Protein AF-A0A8T3QHE6-F1 (afdb_monomer_lite)

Secondary structure (DSSP, 8-state):
----EEEEEEE-TTSPEEEEEEEEETTEEEEEEEEEES-TTS-EEEEEEEEEE-TT--EEEEEEEETTEEEEEEE-SSSSEEEEEEEETTEEEEEEEE--TT-EEEETTBHHHHHHTT-SS-EEEE-TTS-EEEE-TTS---------B-TTSPBP-EEEEEEES--

pLDDT: mean 91.29, std 10.16, range [50.12, 98.69]

Sequence (167 aa):
MAPLRRAGRGRLPDGGLVMWSVAEGRHGRRWRWTVSDGPANEPRLRHAGLIEVDPAARFVRLELETPRGMLTLHPDGARPLAHGNVVSVDGVRPIEVAWAAGDAVGLEADAFGSTIGGWRGRGLAVAASLEIGRFDPRSGRDSLTTLSVDERGVPVLGGAIEWPLEV

Foldseek 3Di:
DDWDWKWKWFADPVRWIKTKTWTQDQQGIKMKIWTWDDDPVDTHTQKIKIWGAGNVLAGAKIWIQGPQFIWIWGDPVPDQWIWTWGQGPVGIDIDIDGHDVPAFEFEAPDQQRRLSSVDDQAHWYAYSNRDIDGGDPVVPPDDRHHADADPVRHGDHHPMDMDGPPD

Structure (mmCIF, N/CA/C/O backbone):
data_AF-A0A8T3QHE6-F1
#
_entry.id   AF-A0A8T3QHE6-F1
#
loop_
_atom_site.group_PDB
_atom_site.id
_atom_site.type_symbol
_atom_site.label_atom_id
_atom_site.label_alt_id
_atom_site.label_comp_id
_atom_site.label_asym_id
_atom_site.label_entity_id
_atom_site.label_seq_id
_atom_site.pdbx_PDB_ins_code
_atom_site.Cartn_x
_atom_site.Cartn_y
_atom_site.Cartn_z
_atom_site.occupancy
_atom_site.B_iso_or_equiv
_atom_site.auth_seq_id
_atom_site.auth_comp_id
_atom_site.auth_asym_id
_atom_site.auth_atom_id
_atom_site.pdbx_PDB_model_num
ATOM 1 N N . MET A 1 1 ? 12.554 -19.854 10.320 1.00 57.28 1 MET A N 1
ATOM 2 C CA . MET A 1 1 ? 12.642 -19.196 8.999 1.00 57.28 1 MET A CA 1
ATOM 3 C C . MET A 1 1 ? 13.363 -17.869 9.212 1.00 57.28 1 MET A C 1
ATOM 5 O O . MET A 1 1 ? 13.063 -17.217 10.203 1.00 57.28 1 MET A O 1
ATOM 9 N N . ALA A 1 2 ? 14.368 -17.528 8.401 1.00 63.88 2 ALA A N 1
ATOM 10 C CA . ALA A 1 2 ? 15.068 -16.245 8.533 1.00 63.88 2 ALA A CA 1
ATOM 11 C C . ALA A 1 2 ? 14.150 -15.090 8.071 1.00 63.88 2 ALA A C 1
ATOM 13 O O . ALA A 1 2 ? 13.383 -15.305 7.129 1.00 63.88 2 ALA A O 1
ATOM 14 N N . PRO A 1 3 ? 14.196 -13.904 8.708 1.00 75.94 3 PRO A N 1
ATOM 15 C CA . PRO A 1 3 ? 13.317 -12.789 8.360 1.00 75.94 3 PRO A CA 1
ATOM 16 C C . PRO A 1 3 ? 13.541 -12.329 6.914 1.00 75.94 3 PRO A C 1
ATOM 18 O O . PRO A 1 3 ? 14.675 -12.183 6.457 1.00 75.94 3 PRO A O 1
ATOM 21 N N . LEU A 1 4 ? 12.448 -12.089 6.187 1.00 78.94 4 LEU A N 1
ATOM 22 C CA . LEU A 1 4 ? 12.482 -11.638 4.797 1.00 78.94 4 LEU A CA 1
ATOM 23 C C . LEU A 1 4 ? 13.065 -10.216 4.688 1.00 78.94 4 LEU A C 1
ATOM 25 O O . LEU A 1 4 ? 12.437 -9.254 5.121 1.00 78.94 4 LEU A O 1
ATOM 29 N N . ARG A 1 5 ? 14.243 -10.070 4.072 1.00 90.56 5 ARG A N 1
ATOM 30 C CA . ARG A 1 5 ? 14.847 -8.778 3.693 1.00 90.56 5 ARG A CA 1
ATOM 31 C C . ARG A 1 5 ? 15.230 -8.799 2.222 1.00 90.56 5 ARG A C 1
ATOM 33 O O . ARG A 1 5 ? 16.287 -9.309 1.849 1.00 90.56 5 ARG A O 1
ATOM 40 N N . ARG A 1 6 ? 14.332 -8.313 1.370 1.00 93.56 6 ARG A N 1
ATOM 41 C CA . ARG A 1 6 ? 14.457 -8.433 -0.088 1.00 93.56 6 ARG A CA 1
ATOM 42 C C . ARG A 1 6 ? 14.038 -7.163 -0.785 1.00 93.56 6 ARG A C 1
ATOM 44 O O . ARG A 1 6 ? 13.242 -6.389 -0.263 1.00 93.56 6 ARG A O 1
ATOM 51 N N . ALA A 1 7 ? 14.541 -7.005 -1.992 1.00 96.50 7 ALA A N 1
ATOM 52 C CA . ALA A 1 7 ? 14.027 -6.059 -2.948 1.00 96.50 7 ALA A CA 1
ATOM 53 C C . ALA A 1 7 ? 13.859 -6.738 -4.296 1.00 96.50 7 ALA A C 1
ATOM 55 O O . ALA A 1 7 ? 14.387 -7.822 -4.549 1.00 96.50 7 ALA A O 1
ATOM 56 N N . GLY A 1 8 ? 13.086 -6.100 -5.151 1.00 96.81 8 GLY A N 1
ATOM 57 C CA . GLY A 1 8 ? 12.846 -6.604 -6.477 1.00 96.81 8 GLY A CA 1
ATOM 58 C C . GLY A 1 8 ? 12.229 -5.559 -7.374 1.00 96.81 8 GLY A C 1
ATOM 59 O O . GLY A 1 8 ? 11.914 -4.439 -6.970 1.00 96.81 8 GLY A O 1
ATOM 60 N N . ARG A 1 9 ? 12.053 -5.953 -8.624 1.00 97.19 9 ARG A N 1
ATOM 61 C CA . ARG A 1 9 ? 11.277 -5.208 -9.604 1.00 97.19 9 ARG A CA 1
ATOM 62 C C . ARG A 1 9 ? 10.478 -6.159 -10.469 1.00 97.19 9 ARG A C 1
ATOM 64 O O . ARG A 1 9 ? 10.867 -7.309 -10.637 1.00 97.19 9 ARG A O 1
ATOM 71 N N . GLY A 1 10 ? 9.409 -5.664 -11.067 1.00 96.69 10 GLY A N 1
ATOM 72 C CA . GLY A 1 10 ? 8.600 -6.417 -12.018 1.00 96.69 10 GLY A CA 1
ATOM 73 C C . GLY A 1 10 ? 7.504 -5.546 -12.611 1.00 96.69 10 GLY A C 1
ATOM 74 O O . GLY A 1 10 ? 7.383 -4.372 -12.267 1.00 96.69 10 GLY A O 1
ATOM 75 N N . ARG A 1 11 ? 6.720 -6.109 -13.524 1.00 96.06 11 ARG A N 1
ATOM 76 C CA . ARG A 1 11 ? 5.640 -5.392 -14.203 1.00 96.06 11 ARG A CA 1
ATOM 77 C C . ARG A 1 11 ? 4.275 -5.739 -13.629 1.00 96.06 11 ARG A C 1
ATOM 79 O O . ARG A 1 11 ? 3.985 -6.907 -13.361 1.00 96.06 11 ARG A O 1
ATOM 86 N N . LEU A 1 12 ? 3.449 -4.712 -13.493 1.00 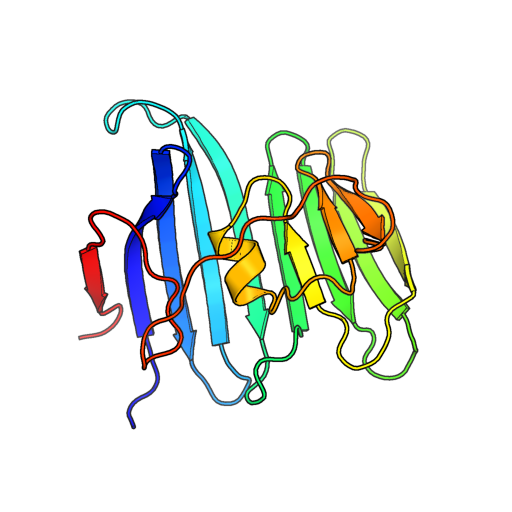95.38 12 LEU A N 1
ATOM 87 C CA . LEU A 1 12 ? 2.020 -4.814 -13.231 1.00 95.38 12 LEU A CA 1
ATOM 88 C C . LEU A 1 12 ? 1.260 -5.276 -14.486 1.00 95.38 12 LEU A C 1
ATOM 90 O O . LEU A 1 12 ? 1.783 -5.162 -15.598 1.00 95.38 12 LEU A O 1
ATOM 94 N N . PRO A 1 13 ? 0.008 -5.750 -14.333 1.00 91.88 13 PRO A N 1
ATOM 95 C CA . PRO A 1 13 ? -0.856 -6.101 -15.462 1.00 91.88 13 PRO A CA 1
ATOM 96 C C . PRO A 1 13 ? -1.115 -4.948 -16.441 1.00 91.88 13 PRO A C 1
ATOM 98 O O . PRO A 1 13 ? -1.311 -5.195 -17.626 1.00 91.88 13 PRO A O 1
ATOM 101 N N . ASP A 1 14 ? -1.086 -3.699 -15.966 1.00 90.69 14 ASP A N 1
ATOM 102 C CA . ASP A 1 14 ? -1.227 -2.492 -16.794 1.00 90.69 14 ASP A CA 1
ATOM 103 C C . ASP A 1 14 ? 0.085 -2.079 -17.498 1.00 90.69 14 ASP A C 1
ATOM 105 O O . ASP A 1 14 ? 0.124 -1.080 -18.211 1.00 90.69 14 ASP A O 1
ATOM 109 N N . GLY A 1 15 ? 1.167 -2.843 -17.307 1.00 92.56 15 GLY A N 1
ATOM 110 C CA . GLY A 1 15 ? 2.491 -2.589 -17.875 1.00 92.56 15 GLY A CA 1
ATOM 111 C C . GLY A 1 15 ? 3.412 -1.722 -17.010 1.00 92.56 15 GLY A C 1
ATOM 112 O O . GLY A 1 15 ? 4.619 -1.681 -17.298 1.00 92.56 15 GLY A O 1
ATOM 113 N N . GLY A 1 16 ? 2.889 -1.097 -15.947 1.00 94.69 16 GLY A N 1
ATOM 114 C CA . GLY A 1 16 ? 3.646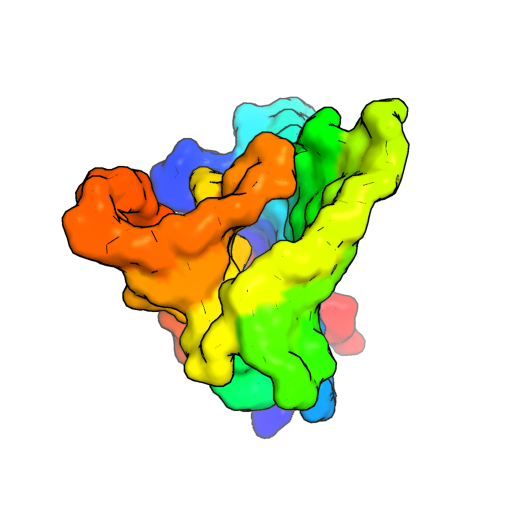 -0.256 -15.021 1.00 94.69 16 GLY A CA 1
ATOM 115 C C . GLY A 1 16 ? 4.800 -1.015 -14.366 1.00 94.69 16 GLY A C 1
ATOM 116 O O . GLY A 1 16 ? 4.674 -2.191 -14.015 1.00 94.69 16 GLY A O 1
ATOM 117 N N . LEU A 1 17 ? 5.953 -0.362 -14.221 1.00 96.25 17 LEU A N 1
ATOM 118 C CA . LEU A 1 17 ? 7.118 -0.944 -13.559 1.00 96.25 17 LEU A CA 1
ATOM 119 C C . LEU A 1 17 ? 7.039 -0.673 -12.058 1.00 96.25 17 LEU A C 1
ATOM 121 O O . LEU A 1 17 ? 7.043 0.480 -11.636 1.00 96.25 17 LEU A O 1
ATOM 125 N N . VAL A 1 18 ? 7.043 -1.737 -11.261 1.00 97.56 18 VAL A N 1
ATOM 126 C CA . VAL A 1 18 ? 7.161 -1.662 -9.805 1.00 97.56 18 VAL A CA 1
ATOM 127 C C . VAL A 1 18 ? 8.600 -1.955 -9.425 1.00 97.56 18 VAL A C 1
ATOM 129 O O . VAL A 1 18 ? 9.162 -2.959 -9.867 1.00 97.56 18 VAL A O 1
ATOM 132 N N . MET A 1 19 ? 9.179 -1.124 -8.566 1.00 97.69 19 MET A N 1
ATOM 133 C CA . MET A 1 19 ? 10.350 -1.488 -7.769 1.00 97.69 19 MET A CA 1
ATOM 134 C C . MET A 1 19 ? 9.938 -1.521 -6.309 1.00 97.69 19 MET A C 1
ATOM 136 O O . MET A 1 19 ? 9.214 -0.637 -5.865 1.00 97.69 19 MET A O 1
ATOM 140 N N . TRP A 1 20 ? 10.386 -2.516 -5.556 1.00 98.12 20 TRP A N 1
ATOM 141 C CA . TRP A 1 20 ? 9.942 -2.713 -4.185 1.00 98.12 20 TRP A CA 1
ATOM 142 C C . TRP A 1 20 ? 11.056 -3.219 -3.280 1.00 98.12 20 TRP A C 1
ATOM 144 O O . TRP A 1 20 ? 12.048 -3.793 -3.721 1.00 98.12 20 TRP A O 1
ATOM 154 N N . SER A 1 21 ? 10.856 -3.020 -1.985 1.00 97.75 21 SER A N 1
ATOM 155 C CA . SER A 1 21 ? 11.614 -3.641 -0.910 1.00 97.75 21 SER A CA 1
ATOM 156 C C . SER A 1 21 ? 10.672 -4.059 0.210 1.00 97.75 21 SER A C 1
ATOM 158 O O . SER A 1 21 ? 9.650 -3.415 0.450 1.00 97.75 21 SER A O 1
ATOM 160 N N . VAL A 1 22 ? 11.027 -5.134 0.902 1.00 96.94 22 VAL A N 1
ATOM 161 C CA . VAL A 1 22 ? 10.333 -5.620 2.088 1.00 96.94 22 VAL A CA 1
ATOM 162 C C . VAL A 1 22 ? 11.343 -5.969 3.164 1.00 96.94 22 VAL A C 1
ATOM 164 O O . VAL A 1 22 ? 12.363 -6.613 2.901 1.00 96.94 22 VAL A O 1
ATOM 167 N N . ALA A 1 23 ? 11.033 -5.546 4.382 1.00 95.31 23 ALA A N 1
ATOM 168 C CA . ALA A 1 23 ? 11.730 -5.962 5.583 1.00 95.31 23 ALA A CA 1
ATOM 169 C C . ALA A 1 23 ? 10.723 -6.545 6.578 1.00 95.31 23 ALA A C 1
ATOM 171 O O . ALA A 1 23 ? 9.755 -5.884 6.963 1.00 95.31 23 ALA A O 1
ATOM 172 N N . GLU A 1 24 ? 10.967 -7.781 6.997 1.00 93.81 24 GLU A N 1
ATOM 173 C CA . GLU A 1 24 ? 10.233 -8.469 8.051 1.00 93.81 24 GLU A CA 1
ATOM 174 C C . GLU A 1 24 ? 10.955 -8.327 9.397 1.00 93.81 24 GLU A C 1
ATOM 176 O O . GLU A 1 24 ? 12.186 -8.375 9.488 1.00 93.81 24 GLU A O 1
ATOM 181 N N . GLY A 1 25 ? 10.176 -8.162 10.462 1.00 89.38 25 GLY A N 1
ATOM 182 C CA . GLY A 1 25 ? 10.663 -8.155 11.834 1.00 89.38 25 GLY A CA 1
ATOM 183 C C . GLY A 1 25 ? 9.553 -8.481 12.829 1.00 89.38 25 GLY A C 1
ATOM 184 O O . GLY A 1 25 ? 8.445 -8.857 12.457 1.00 89.38 25 GLY A O 1
ATOM 185 N N . ARG A 1 26 ? 9.826 -8.287 14.125 1.00 90.69 26 ARG A N 1
ATOM 186 C CA . ARG A 1 26 ? 8.877 -8.620 15.209 1.00 90.69 26 ARG A CA 1
ATOM 187 C C . ARG A 1 26 ? 7.521 -7.900 15.124 1.00 90.69 26 ARG A C 1
ATOM 189 O O . ARG A 1 26 ? 6.560 -8.347 15.733 1.00 90.69 26 ARG A O 1
ATOM 196 N N . HIS A 1 27 ? 7.461 -6.775 14.411 1.00 91.31 27 HIS A N 1
ATOM 197 C CA . HIS A 1 27 ? 6.254 -5.960 14.241 1.00 91.31 27 HIS A CA 1
ATOM 198 C C . HIS A 1 27 ? 5.504 -6.259 12.935 1.00 91.31 27 HIS A C 1
ATOM 200 O O . HIS A 1 27 ? 4.544 -5.566 12.625 1.00 91.31 27 HIS A O 1
ATOM 206 N N . GLY A 1 28 ? 5.919 -7.286 12.188 1.00 95.12 28 GLY A N 1
ATOM 207 C CA . GLY A 1 28 ? 5.342 -7.650 10.899 1.00 95.12 28 GLY A CA 1
ATOM 208 C C . GLY A 1 28 ? 6.233 -7.222 9.738 1.00 95.12 28 GLY A C 1
ATOM 209 O O . GLY A 1 28 ? 7.463 -7.299 9.831 1.00 95.12 28 GLY A O 1
ATOM 210 N N . ARG A 1 29 ? 5.622 -6.803 8.629 1.00 96.31 29 ARG A N 1
ATOM 211 C CA . ARG A 1 29 ? 6.325 -6.466 7.385 1.00 96.31 29 ARG A CA 1
ATOM 212 C C . ARG A 1 29 ? 6.141 -5.005 7.034 1.00 96.31 29 ARG A C 1
ATOM 214 O O . ARG A 1 29 ? 5.020 -4.505 7.001 1.00 96.31 29 ARG A O 1
ATOM 221 N N . ARG A 1 30 ? 7.249 -4.358 6.687 1.00 97.69 30 ARG A N 1
ATOM 222 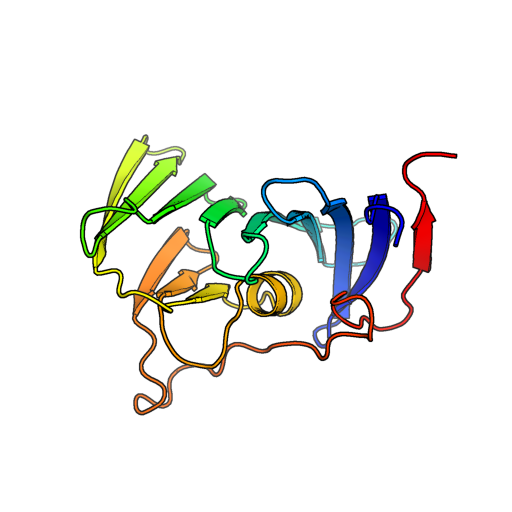C CA . ARG A 1 30 ? 7.259 -3.029 6.082 1.00 97.69 30 ARG A CA 1
ATOM 223 C C . ARG A 1 30 ? 7.664 -3.152 4.626 1.00 97.69 30 ARG A C 1
ATOM 225 O O . ARG A 1 30 ? 8.778 -3.584 4.325 1.00 97.69 30 ARG A O 1
ATOM 232 N N . TRP A 1 31 ? 6.774 -2.719 3.752 1.00 98.19 31 TRP A N 1
ATOM 233 C CA . TRP A 1 31 ? 6.993 -2.647 2.320 1.00 98.19 31 TRP A CA 1
ATOM 234 C C . TRP A 1 31 ? 7.236 -1.205 1.913 1.00 98.19 31 TRP A C 1
ATOM 236 O O . TRP A 1 31 ? 6.608 -0.294 2.447 1.00 98.19 31 TRP A O 1
ATOM 246 N N . ARG A 1 32 ? 8.129 -1.005 0.950 1.00 98.50 32 ARG A N 1
ATOM 247 C CA . ARG A 1 32 ? 8.271 0.252 0.215 1.00 98.50 32 ARG A CA 1
ATOM 248 C C . ARG A 1 32 ? 8.284 -0.060 -1.261 1.00 98.50 32 ARG A C 1
ATOM 250 O O . ARG A 1 32 ? 8.949 -1.018 -1.652 1.00 98.50 32 ARG A O 1
ATOM 257 N N . TRP A 1 33 ? 7.599 0.732 -2.067 1.00 98.56 33 TRP A N 1
ATOM 258 C CA . TRP A 1 33 ? 7.608 0.553 -3.509 1.00 98.56 33 TRP A CA 1
ATOM 259 C C . TRP A 1 33 ? 7.454 1.871 -4.250 1.00 98.56 33 TRP A C 1
ATOM 261 O O . TRP A 1 33 ? 7.008 2.873 -3.698 1.00 98.56 33 TRP A O 1
ATOM 271 N N . THR A 1 34 ? 7.830 1.851 -5.518 1.00 98.06 34 THR A N 1
ATOM 272 C CA . THR A 1 34 ? 7.521 2.893 -6.488 1.00 98.06 34 THR A CA 1
ATOM 273 C C . THR A 1 34 ? 6.851 2.257 -7.690 1.00 98.06 34 THR A C 1
ATOM 275 O O . THR A 1 34 ? 7.158 1.115 -8.040 1.00 98.06 34 THR A O 1
ATOM 278 N N . VAL A 1 35 ? 5.944 2.997 -8.320 1.00 97.69 35 VAL A N 1
ATOM 279 C CA . VAL A 1 35 ? 5.336 2.626 -9.598 1.00 97.69 35 VAL A CA 1
ATOM 280 C C . VAL A 1 35 ? 5.698 3.691 -10.615 1.00 97.69 35 VAL A C 1
ATOM 282 O O . VAL A 1 35 ? 5.482 4.878 -10.372 1.00 97.69 35 VAL A O 1
ATOM 285 N N . SER A 1 36 ? 6.241 3.270 -11.752 1.00 96.81 36 SER A N 1
ATOM 286 C CA . SER A 1 36 ? 6.622 4.167 -12.840 1.00 96.81 36 SER A CA 1
ATOM 287 C C . SER A 1 36 ? 6.057 3.709 -14.177 1.00 96.81 36 SER A C 1
ATOM 289 O O . SER A 1 36 ? 6.000 2.513 -14.473 1.00 96.81 36 SER A O 1
ATOM 291 N N . ASP A 1 37 ? 5.712 4.690 -15.003 1.00 93.75 37 ASP A N 1
ATOM 292 C CA . ASP A 1 37 ? 5.249 4.528 -16.377 1.00 93.75 37 ASP A CA 1
ATOM 293 C C . ASP A 1 37 ? 6.341 4.846 -17.395 1.00 93.75 37 ASP A C 1
ATOM 295 O O . ASP A 1 37 ? 7.330 5.518 -17.095 1.00 93.75 37 ASP A O 1
ATOM 299 N N . GLY A 1 38 ? 6.121 4.409 -18.635 1.00 88.12 38 GLY A N 1
ATOM 300 C CA . GLY A 1 38 ? 7.001 4.714 -19.760 1.00 88.12 38 GLY A CA 1
ATOM 301 C C . GLY A 1 38 ? 8.179 3.744 -19.919 1.00 88.12 38 GLY A C 1
ATOM 302 O O . GLY A 1 38 ? 8.237 2.686 -19.281 1.00 88.12 38 GLY A O 1
ATOM 303 N N . PRO A 1 39 ? 9.100 4.050 -20.847 1.00 83.12 39 PRO A N 1
ATOM 304 C CA . PRO A 1 39 ? 10.229 3.184 -21.142 1.00 83.12 39 PRO A CA 1
ATOM 305 C C . PRO A 1 39 ? 11.270 3.229 -20.012 1.00 83.12 39 PRO A C 1
ATOM 307 O O . PRO A 1 39 ? 11.392 4.209 -19.283 1.00 83.12 39 PRO A O 1
ATOM 310 N N . ALA A 1 40 ? 12.053 2.156 -19.871 1.00 77.00 40 ALA A N 1
ATOM 311 C CA . ALA A 1 40 ? 12.972 1.984 -18.740 1.00 77.00 40 ALA A CA 1
ATOM 312 C C . ALA A 1 40 ? 14.085 3.047 -18.654 1.00 77.00 40 ALA A C 1
ATOM 314 O O . ALA A 1 40 ? 14.654 3.239 -17.585 1.00 77.00 40 ALA A O 1
ATOM 315 N N . ASN A 1 41 ? 14.406 3.713 -19.764 1.00 82.19 41 ASN A N 1
ATOM 316 C CA . ASN A 1 41 ? 15.403 4.782 -19.835 1.00 82.19 41 ASN A CA 1
ATOM 317 C C . ASN A 1 41 ? 14.847 6.167 -19.461 1.00 82.19 41 ASN A C 1
ATOM 319 O O . ASN A 1 41 ? 15.635 7.050 -19.144 1.00 82.19 41 ASN A O 1
ATOM 323 N N . GLU A 1 42 ? 13.525 6.356 -19.472 1.00 87.81 42 GLU A N 1
ATOM 324 C CA . GLU A 1 42 ? 12.859 7.609 -19.091 1.00 87.81 42 GLU A CA 1
ATOM 325 C C . GLU A 1 42 ? 11.591 7.320 -18.266 1.00 87.81 42 GLU A C 1
ATOM 327 O O . GLU A 1 42 ? 10.469 7.619 -18.696 1.00 87.81 42 GLU A O 1
ATOM 332 N N . PRO A 1 43 ? 11.738 6.696 -17.082 1.00 90.69 43 PRO A N 1
ATOM 333 C CA . PRO A 1 43 ? 10.596 6.344 -16.259 1.00 90.69 43 PRO A CA 1
ATOM 334 C C . PRO A 1 43 ? 9.945 7.604 -15.682 1.00 90.69 43 PRO A C 1
ATOM 336 O O . PRO A 1 43 ? 10.611 8.463 -15.102 1.00 90.69 43 PRO A O 1
ATOM 339 N N . ARG A 1 44 ? 8.620 7.688 -15.781 1.00 94.75 44 ARG A N 1
ATOM 340 C CA . ARG A 1 44 ? 7.821 8.720 -15.114 1.00 94.75 44 ARG A CA 1
ATOM 341 C C . ARG A 1 44 ? 7.241 8.133 -13.842 1.00 94.75 44 ARG A C 1
ATOM 343 O O . ARG A 1 44 ? 6.434 7.211 -13.914 1.00 94.75 44 ARG A O 1
ATOM 350 N N . LEU A 1 45 ? 7.663 8.645 -12.688 1.00 95.12 45 LEU A N 1
ATOM 351 C CA . LEU A 1 45 ? 7.133 8.204 -11.401 1.00 95.12 45 LEU A CA 1
ATOM 352 C C . LEU A 1 45 ? 5.635 8.524 -11.333 1.00 95.12 45 LEU A C 1
ATOM 354 O O . LEU A 1 45 ? 5.244 9.688 -11.428 1.00 95.12 45 LEU A O 1
ATOM 358 N N . ARG A 1 46 ? 4.815 7.486 -11.170 1.00 95.69 46 ARG A N 1
ATOM 359 C CA . ARG A 1 46 ? 3.374 7.605 -10.946 1.00 95.69 46 ARG A CA 1
ATOM 360 C C . ARG A 1 46 ? 3.108 7.905 -9.474 1.00 95.69 46 ARG A C 1
ATOM 362 O O . ARG A 1 46 ? 2.415 8.870 -9.160 1.00 95.69 46 ARG A O 1
ATOM 369 N N . HIS A 1 47 ? 3.705 7.110 -8.587 1.00 97.62 47 HIS A N 1
ATOM 370 C CA . HIS A 1 47 ? 3.621 7.268 -7.135 1.00 97.62 47 HIS A CA 1
ATOM 371 C C . HIS A 1 47 ? 4.671 6.422 -6.407 1.00 97.62 47 HIS A C 1
ATOM 373 O O . HIS A 1 47 ? 5.275 5.508 -6.979 1.00 97.62 47 HIS A O 1
ATOM 379 N N . ALA A 1 48 ? 4.866 6.720 -5.127 1.00 98.31 48 ALA A N 1
ATOM 380 C CA . ALA A 1 48 ? 5.655 5.932 -4.190 1.00 98.31 48 ALA A CA 1
ATOM 381 C C . ALA A 1 48 ? 4.801 5.575 -2.971 1.00 98.31 48 ALA A C 1
ATOM 383 O O . ALA A 1 48 ? 3.947 6.353 -2.555 1.00 98.31 48 ALA A O 1
ATOM 384 N N . GLY A 1 49 ? 5.014 4.395 -2.401 1.00 98.25 49 GLY A N 1
ATOM 385 C CA . GLY A 1 49 ? 4.228 3.906 -1.279 1.00 98.25 49 GLY A CA 1
ATOM 386 C C . GLY A 1 49 ? 5.072 3.240 -0.204 1.00 98.25 49 GLY A C 1
ATOM 387 O O . GLY A 1 49 ? 6.106 2.624 -0.478 1.00 98.25 49 GLY A O 1
ATOM 388 N N . LEU A 1 50 ? 4.592 3.337 1.030 1.00 98.56 50 LEU A N 1
ATOM 389 C CA . LEU A 1 50 ? 4.998 2.526 2.166 1.00 98.56 50 LEU A CA 1
ATOM 390 C C . LEU A 1 50 ? 3.749 1.943 2.808 1.00 98.56 50 LEU A C 1
ATOM 392 O O . LEU A 1 50 ? 2.786 2.655 3.076 1.00 98.56 50 LEU A O 1
ATOM 396 N N . ILE A 1 51 ? 3.781 0.646 3.093 1.00 98.31 51 ILE A N 1
ATOM 397 C CA . ILE A 1 51 ? 2.697 -0.020 3.801 1.00 98.31 51 ILE A CA 1
ATOM 398 C C . ILE A 1 51 ? 3.273 -0.960 4.843 1.00 98.31 51 ILE A C 1
ATOM 400 O O . ILE A 1 51 ? 4.241 -1.688 4.602 1.00 98.31 51 ILE A O 1
ATOM 404 N N . GLU A 1 52 ? 2.685 -0.906 6.027 1.00 98.12 52 GLU A N 1
ATOM 405 C CA . GLU A 1 52 ? 3.010 -1.789 7.132 1.00 98.12 52 GLU A CA 1
ATOM 406 C C . GLU A 1 52 ? 1.830 -2.700 7.411 1.00 98.12 52 GLU A C 1
ATOM 408 O O . GLU A 1 52 ? 0.681 -2.252 7.489 1.00 98.12 52 GLU A O 1
ATOM 413 N N . VAL A 1 53 ? 2.141 -3.979 7.587 1.00 96.50 53 VAL A N 1
ATOM 414 C CA . VAL A 1 53 ? 1.202 -4.989 8.063 1.00 96.50 53 VAL A CA 1
ATOM 415 C C . VAL A 1 53 ? 1.784 -5.687 9.281 1.00 96.50 53 VAL A C 1
ATOM 417 O O . VAL A 1 53 ? 2.994 -5.911 9.350 1.00 96.50 53 VAL A O 1
ATOM 420 N N . ASP A 1 54 ? 0.930 -6.025 10.241 1.00 95.12 54 ASP A N 1
ATOM 421 C CA . ASP A 1 54 ? 1.335 -6.730 11.456 1.00 95.12 54 ASP A CA 1
ATOM 422 C C . ASP A 1 54 ? 1.649 -8.221 11.174 1.00 95.12 54 ASP A C 1
ATOM 424 O O . ASP A 1 54 ? 1.474 -8.698 10.047 1.00 95.12 54 ASP A O 1
ATOM 428 N N . PRO A 1 55 ? 2.121 -9.004 12.165 1.00 94.25 55 PRO A N 1
ATOM 429 C CA . PRO A 1 55 ? 2.391 -10.433 11.970 1.00 94.25 55 PRO A CA 1
ATOM 430 C C . PRO A 1 55 ? 1.165 -11.277 11.578 1.00 94.25 55 PRO A C 1
ATOM 432 O O . PRO A 1 55 ? 1.332 -12.390 11.090 1.00 94.25 55 PRO A O 1
ATOM 435 N N . ALA A 1 56 ? -0.052 -10.765 11.781 1.00 92.31 56 ALA A N 1
ATOM 436 C CA . ALA A 1 56 ? -1.304 -11.383 11.347 1.00 92.31 56 ALA A CA 1
ATOM 437 C C . ALA A 1 56 ? -1.778 -10.846 9.978 1.00 92.31 56 ALA A C 1
ATOM 439 O O . ALA A 1 56 ? -2.931 -11.061 9.605 1.00 92.31 56 ALA A O 1
ATOM 440 N N . ALA A 1 57 ? -0.901 -10.154 9.240 1.00 92.12 57 ALA A N 1
ATOM 441 C CA . ALA A 1 57 ? -1.162 -9.526 7.946 1.00 92.12 57 ALA A CA 1
ATOM 442 C C . ALA A 1 57 ? -2.282 -8.468 7.966 1.00 92.12 57 ALA A C 1
ATOM 444 O O . ALA A 1 57 ? -2.926 -8.217 6.947 1.00 92.12 57 ALA A O 1
ATOM 445 N N . ARG A 1 58 ? -2.522 -7.827 9.114 1.00 93.50 58 ARG A N 1
ATOM 446 C CA . ARG A 1 58 ? -3.494 -6.732 9.231 1.00 93.50 58 ARG A CA 1
ATOM 447 C C . ARG A 1 58 ? -2.828 -5.401 8.934 1.00 93.50 58 ARG A C 1
ATOM 449 O O . ARG A 1 58 ? -1.693 -5.176 9.345 1.00 93.50 58 ARG A O 1
ATOM 456 N N . PHE A 1 59 ? -3.552 -4.514 8.258 1.00 95.44 59 PHE A N 1
ATOM 457 C CA . PHE A 1 59 ? -3.093 -3.163 7.949 1.00 95.44 59 PHE A CA 1
ATOM 458 C C . PHE A 1 59 ? -2.725 -2.381 9.218 1.00 95.44 59 PHE A C 1
ATOM 460 O O . PHE A 1 59 ? -3.508 -2.320 10.167 1.00 95.44 59 PHE A O 1
ATOM 467 N N . VAL A 1 60 ? -1.543 -1.763 9.211 1.00 96.44 60 VAL A N 1
ATOM 468 C CA . VAL A 1 60 ? -1.034 -0.919 10.303 1.00 96.44 60 VAL A CA 1
ATOM 469 C C . VAL A 1 60 ? -0.885 0.525 9.848 1.00 96.44 60 VAL A C 1
ATOM 471 O O . VAL A 1 60 ? -1.284 1.441 10.563 1.00 96.44 60 VAL A O 1
ATOM 474 N N . ARG A 1 61 ? -0.297 0.752 8.671 1.00 97.31 61 ARG A N 1
ATOM 475 C CA . ARG A 1 61 ? 0.003 2.102 8.188 1.00 97.31 61 ARG A CA 1
ATOM 476 C C . ARG A 1 61 ? 0.151 2.134 6.678 1.00 97.31 61 ARG A C 1
ATOM 478 O O . ARG A 1 61 ? 0.729 1.217 6.109 1.00 97.31 61 ARG A O 1
ATOM 485 N N . LEU A 1 62 ? -0.285 3.235 6.076 1.00 98.50 62 LEU A N 1
ATOM 486 C CA . LEU A 1 62 ? 0.008 3.657 4.712 1.00 98.50 62 LEU A CA 1
ATOM 487 C C . LEU A 1 62 ? 0.721 5.012 4.743 1.00 98.50 62 LEU A C 1
ATOM 489 O O . LEU A 1 62 ? 0.318 5.920 5.476 1.00 98.50 62 LEU A O 1
ATOM 493 N N . GLU A 1 63 ? 1.727 5.155 3.894 1.00 98.62 63 GLU A N 1
ATOM 494 C CA . GLU A 1 63 ? 2.172 6.430 3.336 1.00 98.62 63 GLU A CA 1
ATOM 495 C C . GLU A 1 63 ? 2.107 6.297 1.811 1.00 98.62 63 GLU A C 1
ATOM 497 O O . GLU A 1 63 ? 2.624 5.327 1.260 1.00 98.62 63 GLU A O 1
ATOM 502 N N . LEU A 1 64 ? 1.445 7.227 1.131 1.00 98.56 64 LEU A N 1
ATOM 503 C CA . LEU A 1 64 ? 1.309 7.244 -0.323 1.00 98.56 64 LEU A CA 1
ATOM 504 C C . LEU A 1 64 ? 1.679 8.630 -0.834 1.00 98.56 64 LEU A C 1
ATOM 506 O O . LEU A 1 64 ? 1.031 9.611 -0.482 1.00 98.56 64 LEU A O 1
ATOM 510 N N . GLU A 1 65 ? 2.695 8.705 -1.678 1.00 98.38 65 GLU A N 1
ATOM 511 C CA . GLU A 1 65 ? 3.158 9.929 -2.317 1.00 98.38 65 GLU A CA 1
ATOM 512 C C . GLU A 1 65 ? 2.826 9.901 -3.807 1.00 98.38 65 GLU A C 1
ATOM 514 O O . GLU A 1 65 ? 3.135 8.946 -4.517 1.00 98.38 65 GLU A O 1
ATOM 519 N N . THR A 1 66 ? 2.211 10.972 -4.291 1.00 97.38 66 THR A N 1
ATOM 520 C CA . THR A 1 66 ? 1.844 11.181 -5.693 1.00 97.38 66 THR A CA 1
ATOM 521 C C . THR A 1 66 ? 2.258 12.599 -6.104 1.00 97.38 66 THR A C 1
ATOM 523 O O . THR A 1 66 ? 2.561 13.427 -5.242 1.00 97.38 66 THR A O 1
ATOM 526 N N . PRO A 1 67 ? 2.173 12.969 -7.393 1.00 95.81 67 PRO A N 1
ATOM 527 C CA . PRO A 1 67 ? 2.351 14.361 -7.810 1.00 95.81 67 PRO A CA 1
ATOM 528 C C . PRO A 1 67 ? 1.390 15.364 -7.144 1.00 95.81 67 PRO A C 1
ATOM 530 O O . PRO A 1 67 ? 1.609 16.568 -7.235 1.00 95.81 67 PRO A O 1
ATOM 533 N N . ARG A 1 68 ? 0.306 14.898 -6.503 1.00 96.38 68 ARG A N 1
ATOM 534 C CA . ARG A 1 68 ? -0.649 15.743 -5.767 1.00 96.38 68 ARG A CA 1
ATOM 535 C C . ARG A 1 68 ? -0.231 16.011 -4.319 1.00 96.38 68 ARG A C 1
ATOM 537 O O . ARG A 1 68 ? -0.798 16.903 -3.694 1.00 96.38 68 ARG A O 1
ATOM 544 N N . GLY A 1 69 ? 0.743 15.267 -3.796 1.00 98.00 69 GLY A N 1
ATOM 545 C CA . GLY A 1 69 ? 1.201 15.363 -2.415 1.00 98.00 69 GLY A CA 1
ATOM 546 C C . GLY A 1 69 ? 1.340 13.997 -1.746 1.00 98.00 69 GLY A C 1
ATOM 547 O O . GLY A 1 69 ? 1.488 12.975 -2.414 1.00 98.00 69 GLY A O 1
ATOM 548 N N . MET A 1 70 ? 1.250 13.974 -0.420 1.00 98.50 70 MET A N 1
ATOM 549 C CA . MET A 1 70 ? 1.420 12.773 0.393 1.00 98.50 70 MET A CA 1
ATOM 550 C C . MET A 1 70 ? 0.204 12.528 1.285 1.00 98.50 70 MET A C 1
ATOM 552 O O . MET A 1 70 ? -0.249 13.430 1.984 1.00 98.50 70 MET A O 1
ATOM 556 N N . LEU A 1 71 ? -0.289 11.294 1.311 1.00 98.69 71 LEU A N 1
ATOM 557 C CA . LEU A 1 71 ? -1.297 10.819 2.248 1.00 98.69 71 LEU A CA 1
ATOM 558 C C . LEU A 1 71 ? -0.662 9.864 3.251 1.00 98.69 71 LEU A C 1
ATOM 560 O O . LEU A 1 71 ? 0.055 8.940 2.885 1.00 98.69 71 LEU A O 1
ATOM 564 N N . THR A 1 72 ? -0.975 10.059 4.524 1.00 98.62 72 THR A N 1
ATOM 565 C CA . THR A 1 72 ? -0.701 9.092 5.588 1.00 98.62 72 THR A CA 1
ATOM 566 C C . THR A 1 72 ? -2.020 8.578 6.140 1.00 98.62 72 THR A C 1
ATOM 568 O O . THR A 1 72 ? -2.988 9.335 6.207 1.00 98.62 72 THR A O 1
ATOM 571 N N . LEU A 1 73 ? -2.072 7.304 6.523 1.00 98.31 73 LEU A N 1
ATOM 572 C CA . LEU A 1 73 ? -3.261 6.690 7.112 1.00 98.31 73 LEU A CA 1
ATOM 573 C C . LEU A 1 73 ? -2.860 5.547 8.044 1.00 98.31 73 LEU A C 1
ATOM 575 O O . LEU A 1 73 ? -2.021 4.726 7.683 1.00 98.31 73 LEU A O 1
ATOM 579 N N . HIS A 1 74 ? -3.451 5.479 9.229 1.00 97.12 74 HIS A N 1
ATOM 580 C CA . HIS A 1 74 ? -3.241 4.393 10.185 1.00 97.12 74 HIS A CA 1
ATOM 581 C C . HIS A 1 74 ? -4.472 4.232 11.090 1.00 97.12 74 HIS A C 1
ATOM 583 O O . HIS A 1 74 ? -5.087 5.236 11.460 1.00 97.12 74 HIS A O 1
ATOM 589 N N . PRO A 1 75 ? -4.861 3.000 11.461 1.00 96.25 75 PRO A N 1
ATOM 590 C CA . PRO A 1 75 ? -5.909 2.779 12.451 1.00 96.25 75 PRO A CA 1
ATOM 591 C C . PRO A 1 75 ? -5.498 3.337 13.817 1.00 96.25 75 PRO A C 1
ATOM 593 O O . PRO A 1 75 ? -4.336 3.239 14.205 1.00 96.25 75 PRO A O 1
ATOM 596 N N . ASP A 1 76 ? -6.459 3.864 14.572 1.00 90.44 76 ASP A N 1
ATOM 597 C CA . ASP A 1 76 ? -6.247 4.346 15.945 1.00 90.44 76 ASP A CA 1
ATOM 598 C C . ASP A 1 76 ? -5.862 3.210 16.916 1.00 90.44 76 ASP A C 1
ATOM 600 O O . ASP A 1 76 ? -5.103 3.403 17.863 1.00 90.44 76 ASP A O 1
ATOM 604 N N . GLY A 1 77 ? -6.373 2.001 16.665 1.00 82.50 77 GLY A N 1
ATOM 605 C CA . GLY A 1 77 ? -6.132 0.803 17.474 1.00 82.50 77 GLY A CA 1
ATOM 606 C C . GLY A 1 77 ? -7.094 0.632 18.655 1.00 82.50 77 GLY A C 1
ATOM 607 O O . GLY A 1 77 ? -7.389 -0.508 19.010 1.00 82.50 77 GLY A O 1
ATOM 608 N N . ALA A 1 78 ? -7.637 1.717 19.222 1.00 84.81 78 ALA A N 1
ATOM 609 C CA . ALA A 1 78 ? -8.633 1.664 20.301 1.00 84.81 78 ALA A CA 1
ATOM 610 C C . ALA A 1 78 ? -10.032 2.097 19.840 1.00 84.81 78 ALA A C 1
ATOM 612 O O . ALA A 1 78 ? -11.043 1.576 20.318 1.00 84.81 78 ALA A O 1
ATOM 613 N N . ARG A 1 79 ? -10.099 3.049 18.907 1.00 90.06 79 ARG A N 1
ATOM 614 C CA . ARG A 1 79 ? -11.349 3.585 18.358 1.00 90.06 79 ARG A CA 1
ATOM 615 C C . ARG A 1 79 ? -11.659 2.985 16.984 1.00 90.06 79 ARG A C 1
ATOM 617 O O . ARG A 1 79 ? -10.738 2.583 16.272 1.00 90.06 79 ARG A O 1
ATOM 624 N N . PRO A 1 80 ? -12.938 2.958 16.562 1.00 94.81 80 PRO A N 1
ATOM 625 C CA . PRO A 1 80 ? -13.333 2.511 15.226 1.00 94.81 80 PRO A CA 1
ATOM 626 C C . PRO A 1 80 ? -13.031 3.580 14.156 1.00 94.81 80 PRO A C 1
ATOM 628 O O . PRO A 1 80 ? -13.886 3.931 13.339 1.00 94.81 80 PRO A O 1
ATOM 631 N N . LEU A 1 81 ? -11.825 4.147 14.199 1.00 96.38 81 LEU A N 1
ATOM 632 C CA . LEU A 1 81 ? -11.361 5.249 13.367 1.00 96.38 81 LEU A C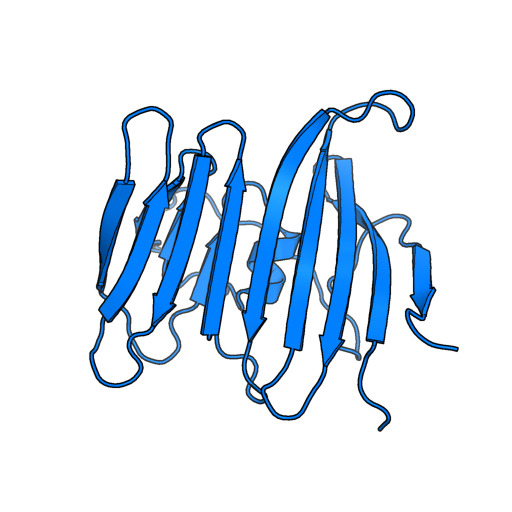A 1
ATOM 633 C C . LEU A 1 81 ? -9.958 4.952 12.833 1.00 96.38 81 LEU A C 1
ATOM 635 O O . LEU A 1 81 ? -9.143 4.302 13.492 1.00 96.38 81 LEU A O 1
ATOM 639 N N . ALA A 1 82 ? -9.685 5.456 11.637 1.00 97.00 82 ALA A N 1
ATOM 640 C CA . ALA A 1 82 ? -8.343 5.614 11.110 1.00 97.00 82 ALA A CA 1
ATOM 641 C C . ALA A 1 82 ? -8.053 7.104 10.932 1.00 97.00 82 ALA A C 1
ATOM 643 O O . ALA A 1 82 ? -8.927 7.882 10.536 1.00 97.00 82 ALA A O 1
ATOM 644 N N . HIS A 1 83 ? -6.814 7.481 11.227 1.00 97.38 83 HIS A N 1
ATOM 645 C CA . HIS A 1 83 ? -6.344 8.856 11.209 1.00 97.38 83 HIS A CA 1
ATOM 646 C C . HIS A 1 83 ? -5.159 9.019 10.270 1.00 97.38 83 HIS A C 1
ATOM 648 O O . HIS A 1 83 ? -4.474 8.061 9.905 1.00 97.38 83 HIS A O 1
ATOM 654 N N . GLY A 1 84 ? -4.889 10.262 9.906 1.00 97.75 84 GLY A N 1
ATOM 655 C CA . GLY A 1 84 ? -3.723 10.604 9.118 1.00 97.75 84 GLY A CA 1
ATOM 656 C C . GLY A 1 84 ? -3.780 12.031 8.619 1.00 97.75 84 GLY A C 1
ATOM 657 O O . GLY A 1 84 ? -4.467 12.871 9.193 1.00 97.75 84 GLY A O 1
ATOM 658 N N . ASN A 1 85 ? -3.049 12.304 7.548 1.00 98.56 85 ASN A N 1
ATOM 659 C CA . ASN A 1 85 ? -2.971 13.627 6.943 1.00 98.56 85 ASN A CA 1
ATOM 660 C C . ASN A 1 85 ? -2.819 13.508 5.434 1.00 98.56 85 ASN A C 1
ATOM 662 O O . ASN A 1 85 ? -2.099 12.627 4.963 1.00 98.56 85 ASN A O 1
ATOM 666 N N . VAL A 1 86 ? -3.424 14.441 4.707 1.00 98.62 86 VAL A N 1
ATOM 667 C CA . VAL A 1 86 ? -3.019 14.794 3.347 1.00 98.62 86 VAL A CA 1
ATOM 668 C C . VAL A 1 86 ? -2.145 16.036 3.432 1.00 98.62 86 VAL A C 1
ATOM 670 O O . VAL A 1 86 ? -2.562 17.049 3.987 1.00 98.62 86 VAL A O 1
ATOM 673 N N . VAL A 1 87 ? -0.940 15.960 2.887 1.00 98.44 87 VAL A N 1
ATOM 674 C CA . VAL A 1 87 ? -0.005 17.074 2.743 1.00 98.44 87 VAL A CA 1
ATOM 675 C C . VAL A 1 87 ? 0.077 17.404 1.262 1.00 98.44 87 VAL A C 1
ATOM 677 O O . VAL A 1 87 ? 0.401 16.536 0.458 1.00 98.44 87 VAL A O 1
ATOM 680 N N . SER A 1 88 ? -0.222 18.643 0.898 1.00 97.50 88 SER A N 1
ATOM 681 C CA . SER A 1 88 ? -0.216 19.125 -0.485 1.00 97.50 88 SER A CA 1
ATOM 682 C C . SER A 1 88 ? 0.358 20.540 -0.554 1.00 97.50 88 SER A C 1
ATOM 684 O O . SER A 1 88 ? 0.718 21.123 0.471 1.00 97.50 88 SER A O 1
ATOM 686 N N . VAL A 1 89 ? 0.409 21.114 -1.757 1.00 96.00 89 VAL A N 1
ATOM 687 C CA . VAL A 1 89 ? 0.788 22.525 -1.953 1.00 96.00 89 VAL A CA 1
ATOM 688 C C . VAL A 1 89 ? -0.158 23.500 -1.245 1.00 96.00 89 VAL A C 1
ATOM 690 O O . VAL A 1 89 ? 0.277 24.575 -0.845 1.00 96.00 89 VAL A O 1
ATOM 693 N N . ASP A 1 90 ? -1.414 23.103 -1.030 1.00 96.19 90 ASP A N 1
ATOM 694 C CA . ASP A 1 90 ? -2.433 23.922 -0.363 1.00 96.19 90 ASP A CA 1
ATOM 695 C C . ASP A 1 90 ? -2.359 23.823 1.173 1.00 96.19 90 ASP A C 1
ATOM 697 O O . ASP A 1 90 ? -3.104 24.494 1.888 1.00 96.19 90 ASP A O 1
ATOM 701 N N . GLY A 1 91 ? -1.454 22.989 1.700 1.00 97.88 91 GLY A N 1
ATOM 702 C CA . GLY A 1 91 ? -1.226 22.796 3.128 1.00 97.88 91 GLY A CA 1
ATOM 703 C C . GLY A 1 91 ? -1.504 21.372 3.607 1.00 97.88 91 GLY A C 1
ATOM 704 O O . GLY A 1 91 ? -1.469 20.404 2.841 1.00 97.88 91 GLY A O 1
ATOM 705 N N . VAL A 1 92 ? -1.751 21.248 4.914 1.00 98.38 92 VAL A N 1
ATOM 706 C CA . VAL A 1 92 ? -1.981 19.972 5.605 1.00 98.38 92 VAL A CA 1
ATOM 707 C C . VAL A 1 92 ? -3.449 19.859 6.001 1.00 98.38 92 VAL A C 1
ATOM 709 O O . VAL A 1 92 ? -3.968 20.711 6.721 1.00 98.38 92 VAL A O 1
ATOM 712 N N . ARG A 1 93 ? -4.109 18.783 5.571 1.00 98.12 93 ARG A N 1
ATOM 713 C CA . ARG A 1 93 ? -5.490 18.455 5.929 1.00 98.12 93 ARG A CA 1
ATOM 714 C C . ARG A 1 93 ? -5.521 17.164 6.752 1.00 98.12 93 ARG A C 1
ATOM 716 O O . ARG A 1 93 ? -5.148 16.118 6.214 1.00 98.12 93 ARG A O 1
ATOM 723 N N . PRO A 1 94 ? -5.986 17.193 8.012 1.00 98.06 94 PRO A N 1
ATOM 724 C CA . PRO A 1 94 ? -6.134 15.978 8.800 1.00 98.06 94 PRO A CA 1
ATOM 725 C C . PRO A 1 94 ? -7.204 15.061 8.196 1.00 98.06 94 PRO A C 1
ATOM 727 O O . PRO A 1 94 ? -8.181 15.512 7.592 1.00 98.06 94 PRO A O 1
ATOM 730 N N . ILE A 1 95 ? -7.001 13.760 8.364 1.00 97.31 95 ILE A N 1
ATOM 731 C CA . ILE A 1 95 ? -7.933 12.699 7.991 1.00 97.31 95 ILE A CA 1
ATOM 732 C C . ILE A 1 95 ? -8.464 12.064 9.272 1.00 97.31 95 ILE A C 1
ATOM 734 O O . ILE A 1 95 ? -7.693 11.688 10.155 1.00 97.31 95 ILE A O 1
ATOM 738 N N . GLU A 1 96 ? -9.776 11.874 9.318 1.00 96.94 96 GLU A N 1
ATOM 739 C CA . GLU A 1 96 ? -10.447 10.985 10.256 1.00 96.94 96 GLU A CA 1
ATOM 740 C C . GLU A 1 96 ? -11.567 10.270 9.501 1.00 96.94 96 GLU A C 1
ATOM 742 O O . GLU A 1 96 ? -12.446 10.906 8.920 1.00 96.94 96 GLU A O 1
ATOM 747 N N . VAL A 1 97 ? -11.501 8.943 9.452 1.00 96.06 97 VAL A N 1
ATOM 748 C CA . VAL A 1 97 ? -12.457 8.112 8.713 1.00 96.06 97 VAL A CA 1
ATOM 749 C C . VAL A 1 97 ? -12.824 6.883 9.526 1.00 96.06 97 VAL A C 1
ATOM 751 O O . VAL A 1 97 ? -12.016 6.362 10.292 1.00 96.06 97 VAL A O 1
ATOM 754 N N . ALA A 1 98 ? -14.050 6.394 9.355 1.00 94.94 98 ALA A N 1
ATOM 755 C CA . ALA A 1 98 ? -14.509 5.210 10.065 1.00 94.94 98 ALA A CA 1
ATOM 756 C C . ALA A 1 98 ? -13.726 3.958 9.633 1.00 94.94 98 ALA A C 1
ATOM 758 O O . ALA A 1 98 ? -13.607 3.667 8.439 1.00 94.94 98 ALA A O 1
ATOM 759 N N . TRP A 1 99 ? -13.277 3.179 10.613 1.00 93.94 99 TRP A N 1
ATOM 760 C CA . TRP A 1 99 ? -12.446 1.990 10.433 1.00 93.94 99 TRP A CA 1
ATOM 761 C C . TRP A 1 99 ? -12.939 0.851 11.324 1.00 93.94 99 TRP A C 1
ATOM 763 O O . TRP A 1 99 ? -13.039 1.001 12.541 1.00 93.94 99 TRP A O 1
ATOM 773 N N . ALA A 1 100 ? -13.254 -0.296 10.735 1.00 90.94 100 ALA A N 1
ATOM 774 C CA . ALA A 1 100 ? -13.627 -1.496 11.469 1.00 90.94 100 ALA A CA 1
ATOM 775 C C . ALA A 1 100 ? -12.440 -2.455 11.616 1.00 90.94 100 ALA A C 1
ATOM 777 O O . ALA A 1 100 ? -11.529 -2.502 10.789 1.00 90.94 100 ALA A O 1
ATOM 778 N N . ALA A 1 101 ? -12.474 -3.283 12.662 1.00 87.56 101 ALA A N 1
ATOM 779 C CA . ALA A 1 101 ? -11.526 -4.381 12.794 1.00 87.56 101 ALA A CA 1
ATOM 780 C C . ALA A 1 101 ? -11.614 -5.304 11.564 1.00 87.56 101 ALA A C 1
ATOM 782 O O . ALA A 1 101 ? -12.692 -5.794 11.224 1.00 87.56 101 ALA A O 1
ATOM 783 N N . GLY A 1 102 ? -10.473 -5.531 10.912 1.00 86.50 102 GLY A N 1
ATOM 784 C CA . GLY A 1 102 ? -10.387 -6.328 9.688 1.00 86.50 102 GLY A CA 1
ATOM 785 C C . GLY A 1 102 ? -10.683 -5.564 8.395 1.00 86.50 102 GLY A C 1
ATOM 786 O O . GLY A 1 102 ? -10.651 -6.187 7.337 1.00 86.50 102 GLY A O 1
ATOM 787 N N . ASP A 1 103 ? -10.946 -4.252 8.448 1.00 91.94 103 ASP A N 1
ATOM 788 C CA . ASP A 1 103 ? -10.916 -3.435 7.235 1.00 91.94 103 ASP A CA 1
ATOM 789 C C . ASP A 1 103 ? -9.508 -3.472 6.612 1.00 91.94 103 ASP A C 1
ATOM 791 O O . ASP A 1 103 ? -8.488 -3.589 7.298 1.00 91.94 103 ASP A O 1
ATOM 795 N N . ALA A 1 104 ? -9.478 -3.401 5.284 1.00 92.94 104 ALA A N 1
ATOM 796 C CA . ALA A 1 104 ? -8.271 -3.362 4.475 1.00 92.94 104 ALA A CA 1
ATOM 797 C C . ALA A 1 104 ? -8.140 -2.005 3.774 1.00 92.94 104 ALA A C 1
ATOM 799 O O . ALA A 1 104 ? -9.080 -1.202 3.745 1.00 92.94 104 ALA A O 1
ATOM 800 N N . VAL A 1 105 ? -6.977 -1.772 3.169 1.00 94.88 105 VAL A N 1
ATOM 801 C CA . VAL A 1 105 ? -6.764 -0.625 2.283 1.00 94.88 105 VAL A CA 1
ATOM 802 C C . VAL A 1 105 ? -6.490 -1.118 0.872 1.00 94.88 105 VAL A C 1
ATOM 804 O O . VAL A 1 105 ? -5.624 -1.962 0.653 1.00 94.88 105 VAL A O 1
ATOM 807 N N . GLY A 1 106 ? -7.244 -0.583 -0.079 1.00 94.50 106 GLY A N 1
ATOM 808 C CA . GLY A 1 106 ? -7.008 -0.733 -1.505 1.00 94.50 106 GLY A CA 1
ATOM 809 C C . GLY A 1 106 ? -6.556 0.595 -2.100 1.00 94.50 106 GLY A C 1
ATOM 810 O O . GLY A 1 106 ? -6.984 1.659 -1.659 1.00 94.50 106 GLY A O 1
ATOM 811 N N . LEU A 1 107 ? -5.684 0.531 -3.095 1.00 94.19 107 LEU A N 1
ATOM 812 C CA . LEU A 1 107 ? -5.141 1.682 -3.802 1.00 94.19 107 LEU A CA 1
ATOM 813 C C . LEU A 1 107 ? -5.616 1.645 -5.257 1.00 94.19 107 LEU A C 1
ATOM 815 O O . LEU A 1 107 ? -5.389 0.666 -5.974 1.00 94.19 107 LEU A O 1
ATOM 819 N N . GLU A 1 108 ? -6.283 2.704 -5.703 1.00 91.12 108 GLU A N 1
ATOM 820 C CA . GLU A 1 108 ? -6.742 2.804 -7.089 1.00 91.12 108 GLU A CA 1
ATOM 821 C C . GLU A 1 108 ? -5.563 2.791 -8.062 1.00 91.12 108 GLU A C 1
ATOM 823 O O . GLU A 1 108 ? -4.544 3.443 -7.839 1.00 91.12 108 GLU A O 1
ATOM 828 N N . ALA A 1 109 ? -5.708 2.024 -9.148 1.00 87.69 109 ALA A N 1
ATOM 829 C CA . ALA A 1 109 ? -4.669 1.823 -10.160 1.00 87.69 109 ALA A CA 1
ATOM 830 C C . ALA A 1 109 ? -3.307 1.325 -9.613 1.00 87.69 109 ALA A C 1
ATOM 832 O O . ALA A 1 109 ? -2.284 1.457 -10.288 1.00 87.69 109 ALA A O 1
ATOM 833 N N . ASP A 1 110 ? -3.286 0.711 -8.423 1.00 94.06 110 ASP A N 1
ATOM 834 C CA . ASP A 1 110 ? -2.105 0.060 -7.855 1.00 94.06 110 ASP A CA 1
ATOM 835 C C . ASP A 1 110 ? -2.457 -1.319 -7.292 1.00 94.06 110 ASP A C 1
ATOM 837 O O . ASP A 1 110 ? -2.841 -1.494 -6.129 1.00 94.06 110 ASP A O 1
ATOM 841 N N . ALA A 1 111 ? -2.278 -2.332 -8.141 1.00 95.12 111 ALA A N 1
ATOM 842 C CA . ALA A 1 111 ? -2.511 -3.711 -7.749 1.00 95.12 111 ALA A CA 1
ATOM 843 C C . ALA A 1 111 ? -1.469 -4.235 -6.754 1.00 95.12 111 ALA A C 1
ATOM 845 O O . ALA A 1 111 ? -1.789 -5.114 -5.954 1.00 95.12 111 ALA A O 1
ATOM 846 N N . PHE A 1 112 ? -0.241 -3.712 -6.765 1.00 97.25 112 PHE A N 1
ATOM 847 C CA . PHE A 1 112 ? 0.816 -4.165 -5.864 1.00 97.25 112 PHE A CA 1
ATOM 848 C C . PHE A 1 112 ? 0.521 -3.722 -4.429 1.00 97.25 112 PHE A C 1
ATOM 850 O O . PHE A 1 112 ? 0.401 -4.564 -3.535 1.00 97.25 112 PHE A O 1
ATOM 857 N N . GLY A 1 113 ? 0.302 -2.422 -4.227 1.00 96.81 113 GLY A N 1
ATOM 858 C CA . GLY A 1 113 ? -0.062 -1.859 -2.931 1.00 96.81 113 GLY A CA 1
ATOM 859 C C . GLY A 1 113 ? -1.394 -2.400 -2.405 1.00 96.81 113 GLY A C 1
ATOM 860 O O . GLY A 1 113 ? -1.466 -2.790 -1.241 1.00 96.81 113 GLY A O 1
ATOM 861 N N . SER A 1 114 ? -2.415 -2.542 -3.264 1.00 95.50 114 SER A N 1
ATOM 862 C CA . SER A 1 114 ? -3.707 -3.147 -2.884 1.00 95.50 114 SER A CA 1
ATOM 863 C C . SER A 1 114 ? -3.570 -4.586 -2.383 1.00 95.50 114 SER A C 1
ATOM 865 O O . SER A 1 114 ? -4.232 -4.984 -1.425 1.00 95.50 114 SER A O 1
ATOM 867 N N . THR A 1 115 ? -2.688 -5.374 -3.007 1.00 96.38 115 THR A N 1
ATOM 868 C CA . THR A 1 115 ? -2.430 -6.760 -2.587 1.00 96.38 115 THR A CA 1
ATOM 869 C C . THR A 1 115 ? -1.834 -6.806 -1.186 1.00 96.38 115 THR A C 1
ATOM 871 O O . THR A 1 115 ? -2.274 -7.597 -0.353 1.00 96.38 115 THR A O 1
ATOM 874 N N . ILE A 1 116 ? -0.861 -5.935 -0.906 1.00 96.69 116 ILE A N 1
ATOM 875 C CA . ILE A 1 116 ? -0.200 -5.879 0.401 1.00 96.69 116 ILE A CA 1
ATOM 876 C C . ILE A 1 116 ? -1.138 -5.312 1.470 1.00 96.69 116 ILE A C 1
ATOM 878 O O . ILE A 1 116 ? -1.140 -5.799 2.598 1.00 96.69 116 ILE A O 1
ATOM 882 N N . GLY A 1 117 ? -1.978 -4.337 1.114 1.00 93.56 117 GLY A N 1
ATOM 883 C CA . GLY A 1 117 ? -2.991 -3.758 2.001 1.00 93.56 117 GLY A CA 1
ATOM 884 C C . GLY A 1 117 ? -4.105 -4.721 2.404 1.00 93.56 117 GLY A C 1
ATOM 885 O O . GLY A 1 117 ? -5.000 -4.333 3.155 1.00 93.56 117 GLY A O 1
ATOM 886 N N . GLY A 1 118 ? -4.045 -5.972 1.935 1.00 90.00 118 GLY A N 1
ATOM 887 C CA . GLY A 1 118 ? -4.987 -7.026 2.279 1.00 90.00 118 GLY A CA 1
ATOM 888 C C . GLY A 1 118 ? -6.332 -6.858 1.585 1.00 90.00 118 GLY A C 1
ATOM 889 O O . GLY A 1 118 ? -7.331 -7.387 2.071 1.00 90.00 118 GLY A O 1
ATOM 890 N N . TRP A 1 119 ? -6.387 -6.113 0.476 1.00 85.69 119 TRP A N 1
ATOM 891 C CA . TRP A 1 119 ? -7.643 -5.812 -0.191 1.00 85.69 119 TRP A CA 1
ATOM 892 C C . TRP A 1 119 ? -8.375 -7.078 -0.641 1.00 85.69 119 TRP A C 1
ATOM 894 O O . TRP A 1 119 ? -7.855 -7.889 -1.407 1.00 85.69 119 TRP A O 1
ATOM 904 N N . ARG A 1 120 ? -9.621 -7.228 -0.182 1.00 78.50 120 ARG A N 1
ATOM 905 C CA . ARG A 1 120 ? -10.548 -8.305 -0.580 1.00 78.50 120 ARG A CA 1
ATOM 906 C C . ARG A 1 120 ? -11.953 -7.776 -0.892 1.00 78.50 120 ARG A C 1
ATOM 908 O O . ARG A 1 120 ? -12.925 -8.518 -0.807 1.00 78.50 120 ARG A O 1
ATOM 915 N N . GLY A 1 121 ? -12.064 -6.487 -1.222 1.00 72.25 121 GLY A N 1
ATOM 916 C CA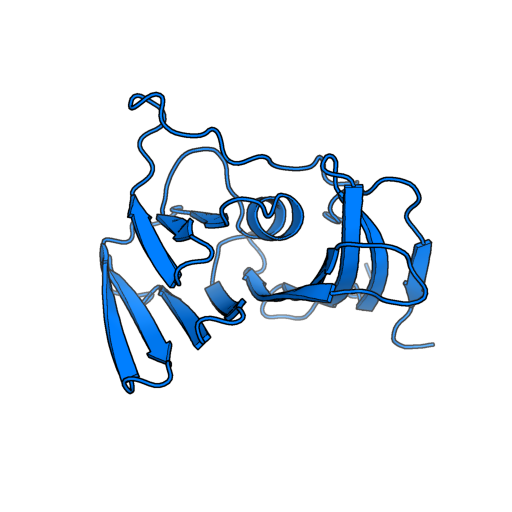 . GLY A 1 121 ? -13.339 -5.841 -1.545 1.00 72.25 121 GLY A CA 1
ATOM 917 C C . GLY A 1 121 ? -14.117 -5.293 -0.344 1.00 72.25 121 GLY A C 1
ATOM 918 O O . GLY A 1 121 ? -15.329 -5.133 -0.435 1.00 72.25 121 GLY A O 1
ATOM 919 N N . ARG A 1 122 ? -13.452 -5.001 0.780 1.00 82.19 122 ARG A N 1
ATOM 920 C CA . ARG A 1 122 ? -14.033 -4.276 1.921 1.00 82.19 122 ARG A CA 1
ATOM 921 C C . ARG A 1 122 ? -12.966 -3.415 2.596 1.00 82.19 122 ARG A C 1
ATOM 923 O O . ARG A 1 122 ? -11.871 -3.903 2.863 1.00 82.19 122 ARG A O 1
ATOM 930 N N . GLY A 1 123 ? -13.323 -2.175 2.923 1.00 90.56 123 GLY A N 1
ATOM 931 C CA . GLY A 1 123 ? -12.476 -1.243 3.663 1.00 90.56 123 GLY A CA 1
ATOM 932 C C . GLY A 1 123 ? -12.424 0.124 2.988 1.00 90.56 123 GLY A C 1
ATOM 933 O O . GLY A 1 123 ? -13.446 0.627 2.509 1.00 90.56 123 GLY A O 1
ATOM 934 N N . LEU A 1 124 ? -11.236 0.719 2.957 1.00 94.00 124 LEU A N 1
ATOM 935 C CA . LEU A 1 124 ? -11.000 2.032 2.361 1.00 94.00 124 LEU A CA 1
ATOM 936 C C . LEU A 1 124 ? -10.292 1.898 1.013 1.00 94.00 124 LEU A C 1
ATOM 938 O O . LEU A 1 124 ? -9.304 1.176 0.901 1.00 94.00 124 LEU A O 1
ATOM 942 N N . ALA A 1 125 ? -10.789 2.614 0.010 1.00 93.56 125 ALA A N 1
ATOM 943 C CA . ALA A 1 125 ? -10.100 2.832 -1.253 1.00 93.56 125 ALA A CA 1
ATOM 944 C C . ALA A 1 125 ? -9.412 4.199 -1.206 1.00 93.56 125 ALA A C 1
ATOM 946 O O . ALA A 1 125 ? -10.029 5.188 -0.804 1.00 93.56 125 ALA A O 1
ATOM 947 N N . VAL A 1 126 ? -8.139 4.249 -1.587 1.00 95.31 126 VAL A N 1
ATOM 948 C CA . VAL A 1 126 ? -7.361 5.485 -1.674 1.00 95.31 126 VAL A CA 1
ATOM 949 C C . VAL A 1 126 ? -7.030 5.751 -3.134 1.00 95.31 126 VAL A C 1
ATOM 951 O O . VAL A 1 126 ? -6.391 4.930 -3.795 1.00 95.31 126 VAL A O 1
ATOM 954 N N . ALA A 1 127 ? -7.469 6.903 -3.625 1.00 93.75 127 ALA A N 1
ATOM 955 C CA . ALA A 1 127 ? -7.256 7.336 -4.996 1.00 93.75 127 ALA A CA 1
ATOM 956 C C . ALA A 1 127 ? -5.888 8.009 -5.183 1.00 93.75 127 ALA A C 1
ATOM 958 O O . ALA A 1 127 ? -5.306 8.558 -4.243 1.00 93.75 127 ALA A O 1
ATOM 959 N N . ALA A 1 128 ? -5.411 8.078 -6.429 1.00 91.31 128 ALA A N 1
ATOM 960 C CA . ALA A 1 128 ? -4.221 8.864 -6.783 1.00 91.31 128 ALA A CA 1
ATOM 961 C C . ALA A 1 128 ? -4.403 10.380 -6.538 1.00 91.31 128 ALA A C 1
ATOM 963 O O . ALA A 1 128 ? -3.426 11.120 -6.443 1.00 91.31 128 ALA A O 1
ATOM 964 N N . SER A 1 129 ? -5.650 10.850 -6.405 1.00 93.81 129 SER A N 1
ATOM 965 C CA . SER A 1 129 ? -5.997 12.207 -5.956 1.00 93.81 129 SER A CA 1
ATOM 966 C C . SER A 1 129 ? -5.810 12.424 -4.448 1.00 93.81 129 SER A C 1
ATOM 968 O O . SER A 1 129 ? -6.017 13.539 -3.975 1.00 93.81 129 SER A O 1
ATOM 970 N N . LEU A 1 130 ? -5.401 11.392 -3.695 1.00 96.31 130 LEU A N 1
ATOM 971 C CA . LEU A 1 130 ? -5.315 11.376 -2.227 1.00 96.31 130 LEU A CA 1
ATOM 972 C C . LEU A 1 130 ? -6.684 11.507 -1.536 1.00 96.31 130 LEU A C 1
ATOM 974 O O . LEU A 1 130 ? -6.785 11.907 -0.371 1.00 96.31 130 LEU A O 1
ATOM 978 N N . GLU A 1 131 ? -7.750 11.168 -2.255 1.00 95.25 131 GLU A N 1
ATOM 979 C CA . GLU A 1 131 ? -9.094 11.037 -1.705 1.00 95.25 131 GLU A CA 1
ATOM 980 C C . GLU A 1 131 ? -9.297 9.633 -1.132 1.00 95.25 131 GLU A C 1
ATOM 982 O O . GLU A 1 131 ? -8.747 8.650 -1.632 1.00 95.25 131 GLU A O 1
ATOM 987 N N . ILE A 1 132 ? -10.086 9.551 -0.060 1.00 95.06 132 ILE A N 1
ATOM 988 C CA . ILE A 1 132 ? -10.434 8.290 0.594 1.00 95.06 132 ILE A CA 1
ATOM 989 C C . ILE A 1 132 ? -11.924 8.052 0.396 1.00 95.06 132 ILE A C 1
ATOM 991 O O . ILE A 1 132 ? -12.755 8.829 0.869 1.00 95.06 132 ILE A O 1
ATOM 995 N N . GLY A 1 133 ? -12.251 6.950 -0.266 1.00 91.56 133 GLY A N 1
ATOM 996 C CA . GLY A 1 133 ? -13.607 6.441 -0.395 1.00 91.56 133 GLY A CA 1
ATOM 997 C C . GLY A 1 133 ? -13.808 5.190 0.450 1.00 91.56 133 GLY A C 1
ATOM 998 O O . GLY A 1 133 ? -12.874 4.432 0.716 1.00 91.56 133 GLY A O 1
ATOM 999 N N . ARG A 1 134 ? -15.055 4.925 0.845 1.00 87.56 134 ARG A N 1
ATOM 1000 C CA . ARG A 1 134 ? -15.437 3.564 1.222 1.00 87.56 134 ARG A CA 1
ATOM 1001 C C . ARG A 1 134 ? -15.805 2.796 -0.024 1.00 87.56 134 ARG A C 1
ATOM 1003 O O . ARG A 1 134 ? -16.631 3.247 -0.812 1.00 87.56 134 ARG A O 1
ATOM 1010 N N . PHE A 1 135 ? -15.219 1.620 -0.159 1.00 75.12 135 PHE A N 1
ATOM 1011 C CA . PHE A 1 135 ? -15.611 0.710 -1.211 1.00 75.12 135 PHE A CA 1
ATOM 1012 C C . PHE A 1 135 ? -16.784 -0.138 -0.749 1.00 75.12 135 PHE A C 1
ATOM 1014 O O . PHE A 1 135 ? -16.717 -0.808 0.285 1.00 75.12 135 PHE A O 1
ATOM 1021 N N . ASP A 1 136 ? -17.842 -0.119 -1.549 1.00 68.19 136 ASP A N 1
ATOM 1022 C CA . ASP A 1 136 ? -18.932 -1.071 -1.447 1.00 68.19 136 ASP A CA 1
ATOM 1023 C C . ASP A 1 136 ? -18.861 -2.013 -2.659 1.00 68.19 136 ASP A C 1
ATOM 1025 O O . ASP A 1 136 ? -19.114 -1.561 -3.780 1.00 68.19 136 ASP A O 1
ATOM 1029 N N . PRO A 1 137 ? -18.564 -3.313 -2.476 1.00 59.31 137 PRO A N 1
ATOM 1030 C CA . PRO A 1 137 ? -18.511 -4.276 -3.577 1.00 59.31 137 PRO A CA 1
ATOM 1031 C C . PRO A 1 137 ? -19.844 -4.403 -4.327 1.00 59.31 137 PRO A C 1
ATOM 1033 O O . PRO A 1 137 ? -19.866 -4.879 -5.459 1.00 59.31 137 PRO A O 1
ATOM 1036 N N . ARG A 1 138 ? -20.960 -3.967 -3.728 1.00 59.81 138 ARG A N 1
ATOM 1037 C CA . ARG A 1 138 ? -22.286 -3.949 -4.360 1.00 59.81 138 ARG A CA 1
ATOM 1038 C C . ARG A 1 138 ? -22.521 -2.720 -5.233 1.00 59.81 138 ARG A C 1
ATOM 1040 O O . ARG A 1 138 ? -23.454 -2.725 -6.027 1.00 59.81 138 ARG A O 1
ATOM 1047 N N . SER A 1 139 ? -21.697 -1.680 -5.100 1.00 60.59 139 SER A N 1
ATOM 1048 C CA . SER A 1 139 ? -21.872 -0.421 -5.834 1.00 60.59 139 SER A CA 1
ATOM 1049 C C . SER A 1 139 ? -21.453 -0.499 -7.307 1.00 60.59 139 SER A C 1
ATOM 1051 O O . SER A 1 139 ? -21.741 0.425 -8.062 1.00 60.59 139 SER A O 1
ATOM 1053 N N . GLY A 1 140 ? -20.775 -1.575 -7.731 1.00 52.56 140 GLY A N 1
ATOM 1054 C CA . GLY A 1 140 ? -20.333 -1.780 -9.117 1.00 52.56 140 GLY A CA 1
ATOM 1055 C C . GLY A 1 140 ? -19.283 -0.781 -9.622 1.00 52.56 140 GLY A C 1
ATOM 1056 O O . GLY A 1 140 ? -18.846 -0.906 -10.763 1.00 52.56 140 GLY A O 1
ATOM 1057 N N . ARG A 1 141 ? -18.861 0.191 -8.799 1.00 50.12 141 ARG A N 1
ATOM 1058 C CA . ARG A 1 141 ? -17.742 1.090 -9.097 1.00 50.12 141 ARG A CA 1
ATOM 1059 C C . ARG A 1 141 ? -16.425 0.359 -8.856 1.00 50.12 141 ARG A C 1
ATOM 1061 O O . ARG A 1 141 ? -16.184 -0.098 -7.746 1.00 50.12 141 ARG A O 1
ATOM 1068 N N . ASP A 1 142 ? -15.628 0.261 -9.916 1.00 55.22 142 ASP A N 1
ATOM 1069 C CA . ASP A 1 142 ? -14.194 -0.036 -9.956 1.00 55.22 142 ASP A CA 1
ATOM 1070 C C . ASP A 1 142 ? -13.711 -1.171 -9.047 1.00 55.22 142 ASP A C 1
ATOM 1072 O O . ASP A 1 142 ? -13.319 -0.978 -7.897 1.00 55.22 142 ASP A O 1
ATOM 1076 N N . SER A 1 143 ? -13.659 -2.389 -9.594 1.00 63.44 143 SER A N 1
ATOM 1077 C CA . SER A 1 143 ? -12.921 -3.471 -8.949 1.00 63.44 143 SER A CA 1
ATOM 1078 C C . SER A 1 143 ? -11.444 -3.084 -8.872 1.00 63.44 143 SER A C 1
ATOM 1080 O O . SER A 1 143 ? -10.739 -3.114 -9.881 1.00 63.44 143 SER A O 1
ATOM 1082 N N . LEU A 1 144 ? -10.966 -2.738 -7.678 1.00 79.69 144 LEU A N 1
ATOM 1083 C CA . LEU A 1 144 ? -9.533 -2.621 -7.443 1.00 79.69 144 LEU A CA 1
ATOM 1084 C C . LEU A 1 144 ? -8.869 -3.956 -7.778 1.00 79.69 144 LEU A C 1
ATOM 1086 O O . LEU A 1 144 ? -9.272 -5.014 -7.286 1.00 79.69 144 LEU A O 1
ATOM 1090 N N . THR A 1 145 ? -7.852 -3.894 -8.626 1.00 86.50 145 THR A N 1
ATOM 1091 C CA . THR A 1 145 ? -7.088 -5.068 -9.032 1.00 86.50 145 THR A CA 1
ATOM 1092 C C . THR A 1 145 ? -6.180 -5.504 -7.888 1.00 86.50 145 THR A C 1
ATOM 1094 O O . THR A 1 145 ? -5.541 -4.681 -7.241 1.00 86.50 145 THR A O 1
ATOM 1097 N N . THR A 1 146 ? -6.074 -6.809 -7.663 1.00 91.69 146 THR A N 1
ATOM 1098 C CA . THR A 1 146 ? -5.063 -7.410 -6.783 1.00 91.69 146 THR A CA 1
ATOM 1099 C C . THR A 1 146 ? -4.263 -8.447 -7.557 1.00 91.69 146 THR A C 1
ATOM 1101 O O . THR A 1 146 ? -4.743 -9.014 -8.537 1.00 91.69 146 THR A O 1
ATOM 1104 N N . LEU A 1 147 ? -3.053 -8.720 -7.097 1.00 95.44 147 LEU A N 1
ATOM 1105 C CA . LEU A 1 147 ? -2.158 -9.738 -7.621 1.00 95.44 147 LEU A CA 1
ATOM 1106 C C . LEU A 1 147 ? -2.310 -11.032 -6.816 1.00 95.44 147 LEU A C 1
ATOM 1108 O O . LEU A 1 147 ? -2.776 -11.037 -5.674 1.00 95.44 147 LEU A O 1
ATOM 1112 N N . SER A 1 148 ? -1.881 -12.144 -7.409 1.00 95.81 148 SER A N 1
ATOM 1113 C CA . SER A 1 148 ? -1.583 -13.341 -6.625 1.00 95.81 148 SER A CA 1
ATOM 1114 C C . SER A 1 148 ? -0.345 -13.093 -5.756 1.00 95.81 148 SER A C 1
ATOM 1116 O O . SER A 1 148 ? 0.468 -12.214 -6.047 1.00 95.81 148 SER A O 1
ATOM 1118 N N . VAL A 1 149 ? -0.209 -13.860 -4.677 1.00 95.38 149 VAL A N 1
ATOM 1119 C CA . VAL A 1 149 ? 0.974 -13.852 -3.810 1.00 95.38 149 VAL A CA 1
ATOM 1120 C C . VAL A 1 149 ? 1.628 -15.225 -3.850 1.00 95.38 149 VAL A C 1
ATOM 1122 O O . VAL A 1 149 ? 0.929 -16.234 -3.948 1.00 95.38 149 VAL A O 1
ATOM 1125 N N . ASP A 1 150 ? 2.954 -15.262 -3.801 1.00 94.62 150 ASP A N 1
ATOM 1126 C CA . ASP A 1 150 ? 3.700 -16.515 -3.707 1.00 94.62 150 ASP A CA 1
ATOM 1127 C C . ASP A 1 150 ? 3.666 -17.103 -2.280 1.00 94.62 150 ASP A C 1
ATOM 1129 O O . ASP A 1 150 ? 3.076 -16.538 -1.356 1.00 94.62 150 ASP A O 1
ATOM 1133 N N . GLU A 1 151 ? 4.336 -18.238 -2.075 1.00 92.62 151 GLU A N 1
ATOM 1134 C CA . GLU A 1 151 ? 4.431 -18.913 -0.769 1.00 92.62 151 GLU A CA 1
ATOM 1135 C C . GLU A 1 151 ? 5.098 -18.067 0.331 1.00 92.62 151 GLU A C 1
ATOM 1137 O O . GLU A 1 151 ? 4.935 -18.337 1.521 1.00 92.62 151 GLU A O 1
ATOM 1142 N N . ARG A 1 152 ? 5.840 -17.023 -0.052 1.00 91.00 152 ARG A N 1
ATOM 1143 C CA . ARG A 1 152 ? 6.507 -16.091 0.860 1.00 91.00 152 ARG A CA 1
ATOM 1144 C C . ARG A 1 152 ? 5.608 -14.901 1.183 1.00 91.00 152 ARG A C 1
ATOM 1146 O O . ARG A 1 152 ? 5.974 -14.094 2.039 1.00 91.00 152 ARG A O 1
ATOM 1153 N N . GLY A 1 153 ? 4.450 -14.772 0.535 1.00 91.44 153 GLY A N 1
ATOM 1154 C CA . GLY A 1 153 ? 3.550 -13.627 0.642 1.00 91.44 153 GLY A CA 1
ATOM 1155 C C . GLY A 1 153 ? 4.035 -12.404 -0.140 1.00 91.44 153 GLY A C 1
ATOM 1156 O O . GLY A 1 153 ? 3.745 -11.279 0.267 1.00 91.44 153 GLY A O 1
ATOM 1157 N N . VAL A 1 154 ? 4.817 -12.603 -1.206 1.00 94.06 154 VAL A N 1
ATOM 1158 C CA . VAL A 1 154 ? 5.266 -11.546 -2.122 1.00 94.06 154 VAL A CA 1
ATOM 1159 C C . VAL A 1 154 ? 4.306 -11.474 -3.316 1.00 94.06 154 VAL A C 1
ATOM 1161 O O . VAL A 1 154 ? 4.025 -12.518 -3.909 1.00 94.06 154 VAL A O 1
ATOM 1164 N N . PRO A 1 155 ? 3.791 -10.286 -3.695 1.00 96.56 155 PRO A N 1
ATOM 1165 C CA . PRO A 1 155 ? 2.957 -10.157 -4.887 1.00 96.56 155 PRO A CA 1
ATOM 1166 C C . PRO A 1 155 ? 3.693 -10.601 -6.159 1.00 96.56 155 PRO A C 1
ATOM 1168 O O . PRO A 1 155 ? 4.817 -10.171 -6.423 1.00 96.56 155 PRO A O 1
ATOM 1171 N N . VAL A 1 156 ? 3.048 -11.445 -6.964 1.00 97.00 156 VAL A N 1
ATOM 1172 C CA . VAL A 1 156 ? 3.617 -11.999 -8.199 1.00 97.00 156 VAL A CA 1
ATOM 1173 C C . VAL A 1 156 ? 3.527 -10.965 -9.321 1.00 97.00 156 VAL A C 1
ATOM 1175 O O . VAL A 1 156 ? 2.442 -10.505 -9.675 1.00 97.00 156 VAL A O 1
ATOM 1178 N N . LEU A 1 157 ? 4.679 -10.618 -9.900 1.00 97.19 157 LEU A N 1
ATOM 1179 C CA . LEU A 1 157 ? 4.817 -9.636 -10.979 1.00 97.19 157 LEU A CA 1
ATOM 1180 C C . LEU A 1 157 ? 5.324 -10.289 -12.271 1.00 97.19 157 LEU A C 1
ATOM 1182 O O . LEU A 1 157 ? 6.065 -11.273 -12.244 1.00 97.19 157 LEU A O 1
ATOM 1186 N N . GLY A 1 158 ? 4.986 -9.699 -13.419 1.00 96.50 158 GLY A N 1
ATOM 1187 C CA . GLY A 1 158 ? 5.517 -10.128 -14.713 1.00 96.50 158 GLY A CA 1
ATOM 1188 C C . GLY A 1 158 ? 7.000 -9.779 -14.859 1.00 96.50 158 GLY A C 1
ATOM 1189 O O . GLY A 1 158 ? 7.403 -8.650 -14.577 1.00 96.50 158 GLY A O 1
ATOM 1190 N N . GLY A 1 159 ? 7.822 -10.732 -15.312 1.00 94.12 159 GLY A N 1
ATOM 1191 C CA . GLY A 1 159 ? 9.263 -10.515 -15.513 1.00 94.12 159 GLY A CA 1
ATOM 1192 C C . GLY A 1 159 ? 10.004 -10.106 -14.235 1.00 94.12 159 GLY A C 1
ATOM 1193 O O . GLY A 1 159 ? 10.903 -9.266 -14.294 1.00 94.12 159 GLY A O 1
ATOM 1194 N N . ALA A 1 160 ? 9.573 -10.633 -13.085 1.00 95.00 160 ALA A N 1
ATOM 1195 C CA . ALA A 1 160 ? 10.114 -10.260 -11.788 1.00 95.00 160 ALA A CA 1
ATOM 1196 C C . ALA A 1 160 ? 11.598 -10.635 -11.643 1.00 95.00 160 ALA A C 1
ATOM 1198 O O . ALA A 1 160 ? 12.026 -11.719 -12.038 1.00 95.00 160 ALA A O 1
ATOM 1199 N N . ILE A 1 161 ? 12.371 -9.734 -11.040 1.00 96.31 161 ILE A N 1
ATOM 1200 C CA . ILE A 1 161 ? 13.760 -9.953 -10.627 1.00 96.31 161 ILE A CA 1
ATOM 1201 C C . ILE A 1 161 ? 13.858 -9.550 -9.159 1.00 96.31 161 ILE A C 1
ATOM 1203 O O . ILE A 1 161 ? 13.387 -8.475 -8.793 1.00 96.31 161 ILE A O 1
ATOM 1207 N N . GLU A 1 162 ? 14.490 -10.386 -8.338 1.00 95.31 162 GLU A N 1
ATOM 1208 C CA . GLU A 1 162 ? 14.668 -10.163 -6.900 1.00 95.31 162 GLU A CA 1
ATOM 1209 C C . GLU A 1 162 ? 16.140 -10.230 -6.498 1.00 95.31 162 GLU A C 1
ATOM 1211 O O . GLU A 1 162 ? 16.933 -10.954 -7.101 1.00 95.31 162 GLU A O 1
ATOM 1216 N N . TRP A 1 163 ? 16.491 -9.516 -5.433 1.00 94.31 163 TRP A N 1
ATOM 1217 C CA . TRP A 1 163 ? 17.811 -9.543 -4.814 1.00 94.31 163 TRP A CA 1
ATOM 1218 C C . TRP A 1 163 ? 17.711 -9.406 -3.282 1.00 94.31 163 TRP A C 1
ATOM 1220 O O . TRP A 1 163 ? 16.758 -8.807 -2.764 1.00 94.31 163 TRP A O 1
ATOM 1230 N N . PRO A 1 164 ? 18.657 -9.993 -2.522 1.00 90.44 164 PRO A N 1
ATOM 1231 C CA . PRO A 1 164 ? 18.735 -9.788 -1.077 1.00 90.44 164 PRO A CA 1
ATOM 1232 C C . PRO A 1 164 ? 19.142 -8.342 -0.756 1.00 90.44 164 PRO A C 1
ATOM 1234 O O . PRO A 1 164 ? 19.855 -7.706 -1.531 1.00 90.44 164 PRO A O 1
ATOM 1237 N N . LEU A 1 165 ? 18.690 -7.821 0.389 1.00 85.12 165 LEU A N 1
ATOM 1238 C CA . LEU A 1 165 ? 19.111 -6.498 0.883 1.00 85.12 165 LEU A CA 1
ATOM 1239 C C . LEU A 1 165 ? 20.297 -6.555 1.853 1.00 85.12 165 LEU A C 1
ATOM 1241 O O . LEU A 1 165 ? 20.970 -5.550 2.046 1.00 85.12 165 LEU A O 1
ATOM 12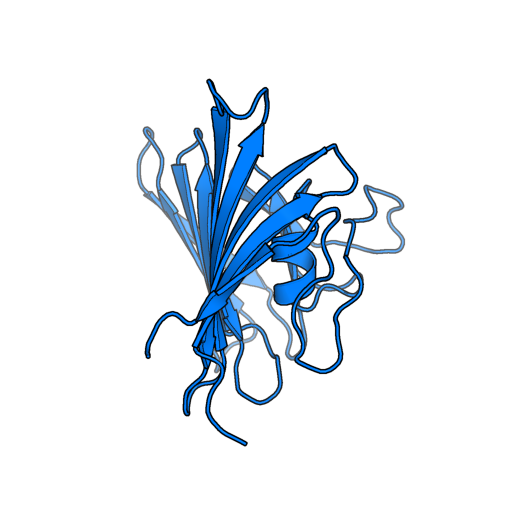45 N N . GLU A 1 166 ? 20.555 -7.718 2.443 1.00 73.62 166 GLU A N 1
ATOM 1246 C CA . GLU A 1 166 ? 21.703 -7.993 3.307 1.00 73.62 166 GLU A CA 1
ATOM 1247 C C . GLU A 1 166 ? 22.288 -9.340 2.866 1.00 73.62 166 GLU A C 1
ATOM 1249 O O . GLU A 1 166 ? 21.528 -10.274 2.585 1.00 73.62 166 GLU A O 1
ATOM 1254 N N . VAL A 1 167 ? 23.616 -9.400 2.736 1.00 58.31 167 VAL A N 1
ATOM 1255 C CA . VAL A 1 167 ? 24.393 -10.602 2.387 1.00 58.31 167 VAL A CA 1
ATOM 1256 C C . VAL A 1 167 ? 25.120 -11.084 3.631 1.00 58.31 167 VAL A C 1
ATOM 1258 O O . VAL A 1 167 ? 25.680 -10.211 4.332 1.00 58.31 167 VAL A O 1
#

Radius of gyration: 15.62 Å; chains: 1; bounding box: 47×43×41 Å